Protein AF-C7C1I9-F1 (afdb_monomer)

Mean predicted aligned error: 12.92 Å

pLDDT: mean 74.06, std 19.44, range [33.47, 95.0]

Foldseek 3Di:
DEQDPFQVREPWQWTFFFPFPYTDTDHPFDVRSPGDDDQPDPDPAAEQDDAQVSDDVQWTWGDHPRHTDTDHNPVPPPPPPPVDDDDDDDDDPDDDDD

Solvent-accessible surface area (backbone atoms only — not comparable to full-atom values): 6235 Å² total; per-residue (Å²): 92,75,73,32,94,34,45,86,70,27,61,92,50,16,28,40,30,68,69,26,70,31,22,37,65,43,67,91,30,75,65,29,70,81,32,67,75,76,72,87,70,85,66,82,72,48,69,74,36,87,44,40,86,65,34,59,97,57,29,34,47,20,50,36,88,83,22,21,40,65,41,79,43,84,84,64,79,80,74,78,76,65,96,73,77,91,80,82,88,80,9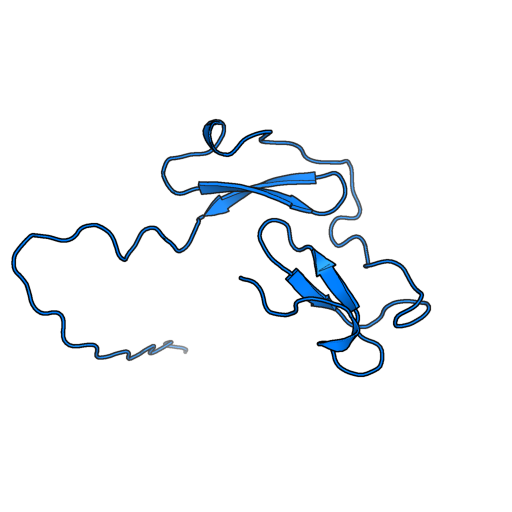0,78,90,81,83,90,80,136

Nearest PDB structures (foldseek):
  6atu-assembly19_Q  TM=6.005E-01  e=9.072E-01  Homo sapiens

Secondary structure (DSSP, 8-state):
-BS-SSGGGSPTT-EEEE-SSSEEEE---TTGGGSPPP-S--SSPPBS-SSGGGSPTTEEEEEETTEEEEEE-STTSS----SS--------------

Sequence (98 aa):
EELCDGDASCPQGHKCCSTGCGHACRGDIKGGRGGDCPNILVGPCIVSCWVDENCQAGEKCCKSGCSRFCVLSVLLTQLAPNPNGTVRSDSEFEIPVP

InterPro domains:
  IPR008197 WAP-type 'four-disulfide core' domain [PF00095] (2-26)
  IPR008197 WAP-type 'four-disulfide core' domain [PF00095] (35-71)
  IPR008197 WAP-type 'four-disulfide core' domain [PS51390] (30-74)
  IPR008197 WAP-type 'four-disulfide core' domain [SM00217] (33-74)
  IPR036645 Elafin-like superfamily [G3DSA:4.10.75.10] (1-29)
  IPR036645 Elafin-like superfamily [G3DSA:4.10.75.10] (32-75)
  IPR036645 Elafin-like superfamily [SSF57256] (3-26)
  IPR036645 Elafin-like superfamily [SSF57256] (33-71)
  IPR050514 WAP four-disulfide core domain [PTHR19441] (2-71)

Organism: Sus scrofa (NCBI:txid9823)

Radius of gyration: 18.03 Å; Cα contacts (8 Å, |Δi|>4): 143; chains: 1; bounding box: 36×43×45 Å

Structure (mmCIF, N/CA/C/O backbone):
data_AF-C7C1I9-F1
#
_entry.id   AF-C7C1I9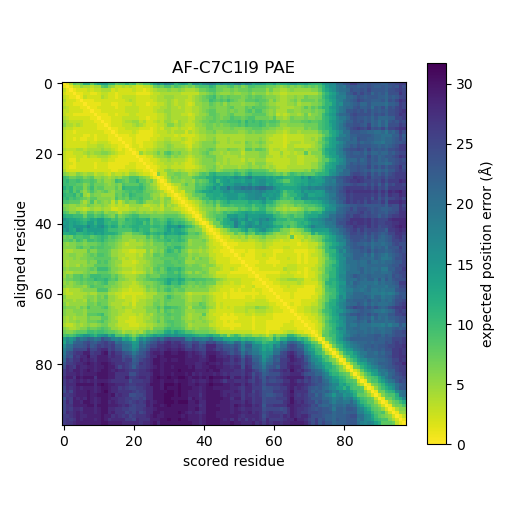-F1
#
loop_
_atom_site.group_PDB
_atom_site.id
_atom_site.type_symbol
_atom_site.label_atom_id
_atom_site.label_alt_id
_atom_site.label_comp_id
_atom_site.label_asym_id
_atom_site.label_entity_id
_atom_site.label_seq_id
_atom_site.pdbx_PDB_ins_code
_atom_site.Cartn_x
_atom_site.Cartn_y
_atom_site.Cartn_z
_atom_site.occupancy
_atom_site.B_iso_or_equiv
_atom_site.auth_seq_id
_atom_site.auth_comp_id
_atom_site.auth_asym_id
_atom_site.auth_atom_id
_atom_site.pdbx_PDB_model_num
ATOM 1 N N . GLU A 1 1 ? 1.462 2.861 10.555 1.00 68.31 1 GLU A N 1
ATOM 2 C CA . GLU A 1 1 ? 0.621 2.440 11.697 1.00 68.31 1 GLU A CA 1
ATOM 3 C C . GLU A 1 1 ? 0.086 1.053 11.397 1.00 68.31 1 GLU A C 1
ATOM 5 O O . GLU A 1 1 ? -0.312 0.815 10.263 1.00 68.31 1 GLU A O 1
ATOM 10 N N . GLU A 1 2 ? 0.134 0.146 12.366 1.00 85.62 2 GLU A N 1
ATOM 11 C CA . GLU A 1 2 ? -0.352 -1.229 12.224 1.00 85.62 2 GLU A CA 1
ATOM 12 C C . GLU A 1 2 ? -1.692 -1.341 12.950 1.00 85.62 2 GLU A C 1
ATOM 14 O O . GLU A 1 2 ? -1.738 -1.448 14.172 1.00 85.62 2 GLU A O 1
ATOM 19 N N . LEU A 1 3 ? -2.795 -1.215 12.208 1.00 89.12 3 LEU A N 1
ATOM 20 C CA . LEU A 1 3 ? -4.152 -1.230 12.771 1.00 89.12 3 LEU A CA 1
ATOM 21 C C . LEU A 1 3 ? -4.771 -2.632 12.772 1.00 89.12 3 LEU A C 1
ATOM 23 O O . LEU A 1 3 ? -5.834 -2.846 13.353 1.00 89.12 3 LEU A O 1
ATOM 27 N N . CYS A 1 4 ? -4.138 -3.580 12.088 1.00 91.88 4 CYS A N 1
ATOM 28 C CA . CYS A 1 4 ? -4.531 -4.976 12.049 1.00 91.88 4 CYS A CA 1
ATOM 29 C C . CYS A 1 4 ? -3.311 -5.841 11.716 1.00 91.88 4 CYS A C 1
ATOM 31 O O . CYS A 1 4 ? -2.464 -5.432 10.932 1.00 91.88 4 CYS A O 1
ATOM 33 N N . ASP A 1 5 ? -3.270 -7.056 12.260 1.00 90.06 5 ASP A N 1
ATOM 34 C CA . ASP A 1 5 ? -2.204 -8.031 11.969 1.00 90.06 5 ASP A CA 1
ATOM 35 C C . ASP A 1 5 ? -2.641 -9.087 10.938 1.00 90.06 5 ASP A C 1
ATOM 37 O O . ASP A 1 5 ? -1.861 -9.930 10.499 1.00 90.06 5 ASP A O 1
ATOM 41 N N . GLY A 1 6 ? -3.919 -9.074 10.553 1.00 88.56 6 GLY A N 1
ATOM 42 C CA . GLY A 1 6 ? -4.495 -9.998 9.586 1.00 88.56 6 GLY A CA 1
ATOM 43 C C . GLY A 1 6 ? -6.009 -9.849 9.475 1.00 88.56 6 GLY A C 1
ATOM 44 O O . GLY A 1 6 ? -6.648 -9.135 10.247 1.00 88.56 6 GLY A O 1
ATOM 45 N N . ASP A 1 7 ? -6.610 -10.544 8.509 1.00 89.12 7 ASP A N 1
ATOM 46 C CA . ASP A 1 7 ? -8.049 -10.438 8.219 1.00 89.12 7 ASP A CA 1
ATOM 47 C C . ASP A 1 7 ? -8.940 -10.789 9.417 1.00 89.12 7 ASP A C 1
ATOM 49 O O . ASP A 1 7 ? -10.047 -10.264 9.548 1.00 89.12 7 ASP A O 1
ATOM 53 N N . ALA A 1 8 ? -8.462 -11.675 10.298 1.00 89.75 8 ALA A N 1
ATOM 54 C CA . ALA A 1 8 ? -9.162 -12.068 11.516 1.00 89.75 8 ALA A CA 1
ATOM 55 C C . ALA A 1 8 ? -9.289 -10.918 12.527 1.00 89.75 8 ALA A C 1
ATOM 57 O O . ALA A 1 8 ? -10.282 -10.878 13.251 1.00 89.75 8 ALA A O 1
ATOM 58 N N . SER A 1 9 ? -8.336 -9.978 12.530 1.00 93.44 9 SER A N 1
ATOM 59 C CA . SER A 1 9 ? -8.350 -8.779 13.376 1.00 93.44 9 SER A CA 1
ATOM 60 C C . SER A 1 9 ? -9.363 -7.738 12.895 1.00 93.44 9 SER A C 1
ATOM 62 O O . SER A 1 9 ? -9.694 -6.812 13.629 1.00 93.44 9 SER A O 1
ATOM 64 N N . CYS A 1 10 ? -9.871 -7.883 11.667 1.00 90.00 10 CYS A N 1
ATOM 65 C CA . CYS A 1 10 ? -10.837 -6.968 11.081 1.00 90.00 10 CYS A CA 1
ATOM 66 C C . CYS A 1 10 ? -12.286 -7.455 11.258 1.00 90.00 10 CYS A C 1
ATOM 68 O O . CYS A 1 10 ? -12.532 -8.666 11.302 1.00 90.00 10 CYS A O 1
ATOM 70 N N . PRO A 1 11 ? -13.272 -6.537 11.290 1.00 88.88 11 PRO A N 1
ATOM 71 C CA . PRO A 1 11 ? -14.693 -6.881 11.329 1.00 88.88 11 PRO A CA 1
ATOM 72 C C . PRO A 1 11 ? -15.128 -7.814 10.190 1.00 88.88 11 PRO A C 1
ATOM 74 O O . PRO A 1 11 ? -14.448 -7.961 9.170 1.00 88.88 11 PRO A O 1
ATOM 77 N N . GLN A 1 12 ? -16.307 -8.426 10.330 1.00 84.06 12 GLN A N 1
ATOM 78 C CA . GLN A 1 12 ? -16.877 -9.267 9.276 1.00 84.06 12 GLN A CA 1
ATOM 79 C C . GLN A 1 12 ? -16.933 -8.494 7.944 1.00 84.06 12 GLN A C 1
ATOM 81 O O . GLN A 1 12 ? -17.319 -7.325 7.896 1.00 84.06 12 GLN A O 1
ATOM 86 N N . GLY A 1 13 ? -16.508 -9.141 6.857 1.00 80.56 13 GLY A N 1
ATOM 87 C CA . GLY A 1 13 ? -16.478 -8.533 5.520 1.00 80.56 13 GLY A CA 1
ATOM 88 C C . GLY A 1 13 ? -15.310 -7.577 5.254 1.00 80.56 13 GLY A C 1
ATOM 89 O O . GLY A 1 13 ? -15.220 -7.057 4.146 1.00 80.56 13 GLY A O 1
ATOM 90 N N . HIS A 1 14 ? -14.409 -7.377 6.219 1.00 87.19 14 HIS A N 1
ATOM 91 C CA . HIS A 1 14 ? -13.204 -6.567 6.051 1.00 87.19 14 HIS A CA 1
ATOM 92 C C . HIS A 1 14 ? -11.956 -7.444 5.949 1.00 87.19 14 HIS A C 1
ATOM 94 O O . HIS A 1 14 ? -11.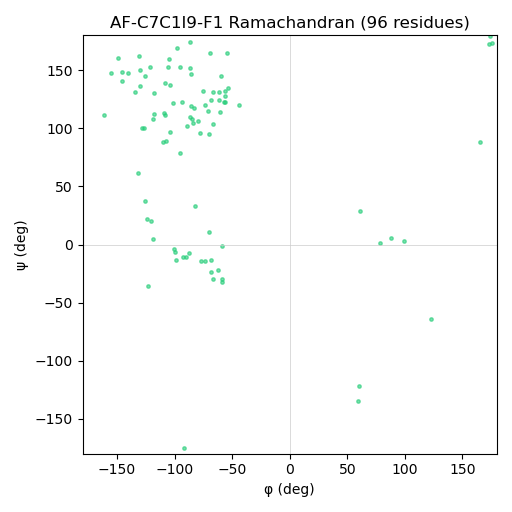907 -8.548 6.502 1.00 87.19 14 HIS A O 1
ATOM 100 N N . LYS A 1 15 ? -10.936 -6.921 5.267 1.00 89.50 15 LYS A N 1
ATOM 101 C CA . LYS A 1 15 ? -9.594 -7.511 5.207 1.00 89.50 15 LYS A CA 1
ATOM 102 C C . LYS A 1 15 ? -8.551 -6.549 5.726 1.00 89.50 15 LYS A C 1
ATOM 104 O O . LYS A 1 15 ? -8.718 -5.337 5.617 1.00 89.50 15 LYS A O 1
ATOM 109 N N . CYS A 1 16 ? -7.470 -7.104 6.243 1.00 90.31 16 CYS A N 1
ATOM 110 C CA . CYS A 1 16 ? -6.311 -6.342 6.647 1.00 90.31 16 CYS A CA 1
ATOM 111 C C . CYS A 1 16 ? -5.425 -6.101 5.425 1.00 90.31 16 CYS A C 1
ATOM 113 O O . CYS A 1 16 ? -4.779 -7.012 4.911 1.00 90.31 16 CYS A O 1
ATOM 115 N N . CYS A 1 17 ? -5.453 -4.875 4.915 1.00 88.81 17 CYS A N 1
ATOM 116 C CA . CYS A 1 17 ? -4.804 -4.512 3.665 1.00 88.81 17 CYS A CA 1
ATOM 117 C C . CYS A 1 17 ? -3.579 -3.645 3.922 1.00 88.81 17 CYS A C 1
ATOM 119 O O . CYS A 1 17 ? -3.623 -2.728 4.742 1.00 88.81 17 CYS A O 1
ATOM 121 N N . SER A 1 18 ? -2.502 -3.906 3.179 1.00 86.75 18 SER A N 1
ATOM 122 C CA . SER A 1 18 ? -1.301 -3.076 3.238 1.00 86.75 18 SER A CA 1
ATOM 123 C C . SER A 1 18 ? -1.587 -1.680 2.689 1.00 86.75 18 SER A C 1
ATOM 125 O O . SER A 1 18 ? -2.140 -1.524 1.598 1.00 86.75 18 SER A O 1
ATOM 127 N N . THR A 1 19 ? -1.188 -0.663 3.444 1.00 84.25 19 THR A N 1
ATOM 128 C CA . THR A 1 19 ? -1.283 0.748 3.056 1.00 84.25 19 THR A CA 1
ATOM 129 C C . THR A 1 19 ? 0.052 1.305 2.565 1.00 84.25 19 THR A C 1
ATOM 131 O O . THR A 1 19 ? 0.108 2.446 2.114 1.00 84.25 19 THR A O 1
ATOM 134 N N . GLY A 1 20 ? 1.129 0.515 2.619 1.00 85.50 20 GLY A N 1
ATOM 135 C CA . GLY A 1 20 ? 2.485 0.967 2.315 1.00 85.50 20 GLY A CA 1
ATOM 136 C C . GLY A 1 20 ? 3.462 0.748 3.461 1.00 85.50 20 GLY A C 1
ATOM 137 O O . GLY A 1 20 ? 4.423 -0.002 3.316 1.00 85.50 20 GLY A O 1
ATOM 138 N N . CYS A 1 21 ? 3.214 1.434 4.575 1.00 87.88 21 CYS A N 1
ATOM 139 C CA . CYS A 1 21 ? 4.011 1.395 5.810 1.00 87.88 21 CYS A CA 1
ATOM 140 C C . CYS A 1 21 ? 3.134 1.050 7.020 1.00 87.88 21 CYS A C 1
ATOM 142 O O . CYS A 1 21 ? 3.242 1.629 8.107 1.00 87.88 21 CYS A O 1
ATOM 144 N N . GLY A 1 22 ? 2.179 0.163 6.776 1.00 88.12 22 GLY A N 1
ATOM 145 C CA . GLY A 1 22 ? 1.155 -0.206 7.725 1.00 88.12 22 GLY A CA 1
ATOM 146 C C . GLY A 1 22 ? 0.147 -1.163 7.119 1.00 88.12 22 GLY A C 1
ATOM 147 O O . GLY A 1 22 ? 0.122 -1.375 5.897 1.00 88.12 22 GLY A O 1
ATOM 148 N N . HIS A 1 23 ? -0.739 -1.650 7.973 1.00 89.62 23 HIS A N 1
ATOM 149 C CA . HIS A 1 23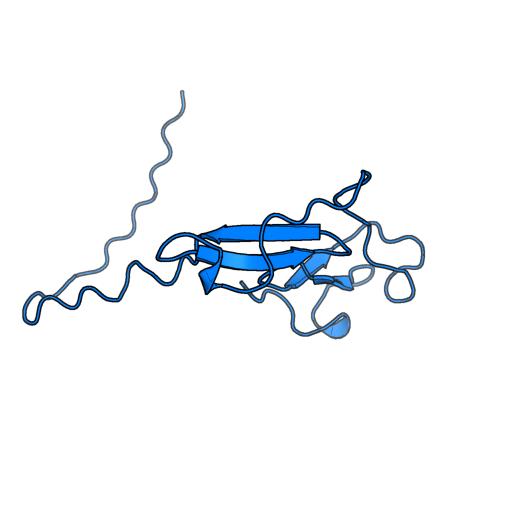 ? -1.948 -2.338 7.565 1.00 89.62 23 HIS A CA 1
ATOM 150 C C . HIS A 1 23 ? -3.177 -1.689 8.190 1.00 89.62 23 HIS A C 1
ATOM 152 O O . HIS A 1 23 ? -3.150 -1.195 9.319 1.00 89.62 23 HIS A O 1
ATOM 158 N N . ALA A 1 24 ? -4.270 -1.684 7.433 1.00 89.94 24 ALA A N 1
ATOM 159 C CA . ALA A 1 24 ? -5.553 -1.174 7.882 1.00 89.94 24 ALA A CA 1
ATOM 160 C C . ALA A 1 24 ? -6.697 -2.054 7.379 1.00 89.94 24 ALA A C 1
ATOM 162 O O . ALA A 1 24 ? -6.641 -2.614 6.280 1.00 89.94 24 ALA A O 1
ATOM 163 N N . CYS A 1 25 ? -7.761 -2.148 8.174 1.00 90.50 25 CYS A N 1
ATOM 164 C CA . CYS A 1 25 ? -8.962 -2.866 7.773 1.00 90.50 25 CYS A CA 1
ATOM 165 C C . CYS A 1 25 ? -9.679 -2.125 6.639 1.00 90.50 25 CYS A C 1
ATOM 167 O O . CYS A 1 25 ? -10.045 -0.958 6.781 1.00 90.50 25 CYS A O 1
ATOM 169 N N . ARG A 1 26 ? -9.924 -2.810 5.520 1.00 87.06 26 ARG A N 1
ATOM 170 C CA . ARG A 1 26 ? -10.657 -2.275 4.369 1.00 87.06 26 ARG A CA 1
ATOM 171 C C . ARG A 1 26 ? -11.929 -3.078 4.109 1.00 87.06 26 ARG A C 1
ATOM 173 O O . ARG A 1 26 ? -11.884 -4.306 4.067 1.00 87.06 26 ARG A O 1
ATOM 180 N N . GLY A 1 27 ? -13.047 -2.363 3.968 1.00 79.12 27 GLY A N 1
ATOM 181 C CA . GLY A 1 27 ? -14.362 -2.900 3.599 1.00 79.12 27 GLY A CA 1
ATOM 182 C C . GLY A 1 27 ? -14.616 -2.877 2.086 1.00 79.12 27 GLY A C 1
ATOM 183 O O . GLY A 1 27 ? -13.726 -2.531 1.309 1.00 79.12 27 GLY A O 1
ATOM 184 N N . ASP A 1 28 ? -15.834 -3.254 1.681 1.00 71.56 28 ASP A N 1
ATOM 185 C CA . ASP A 1 28 ? -16.325 -3.265 0.286 1.00 71.56 28 ASP A CA 1
ATOM 186 C C . ASP A 1 28 ? -15.556 -4.177 -0.682 1.00 71.56 28 ASP A C 1
ATOM 188 O O . ASP A 1 28 ? -15.485 -3.954 -1.894 1.00 71.56 28 ASP A O 1
ATOM 192 N N . ILE A 1 29 ? -14.986 -5.254 -0.147 1.00 72.50 29 ILE A N 1
ATOM 193 C CA . ILE A 1 29 ? -14.212 -6.215 -0.925 1.00 72.50 29 ILE A CA 1
ATOM 194 C C . ILE A 1 29 ? -15.160 -7.211 -1.590 1.00 72.50 29 ILE A C 1
ATOM 196 O O . ILE A 1 29 ? -15.854 -7.980 -0.918 1.00 72.50 29 ILE A O 1
ATOM 200 N N . LYS A 1 30 ? -15.177 -7.235 -2.929 1.00 67.31 30 LYS A N 1
ATOM 201 C CA . LYS A 1 30 ? -15.882 -8.277 -3.690 1.00 67.31 30 LYS A CA 1
ATOM 202 C C . LYS A 1 30 ? -15.278 -9.641 -3.330 1.00 67.31 30 LYS A C 1
ATOM 204 O O . LYS A 1 30 ? -14.117 -9.891 -3.624 1.00 67.31 30 LYS A O 1
ATOM 209 N N . GLY A 1 31 ? -16.062 -10.504 -2.678 1.00 70.50 31 GLY A N 1
ATOM 210 C CA . GLY A 1 31 ? -15.594 -11.792 -2.136 1.00 70.50 31 GLY A CA 1
ATOM 211 C C . GLY A 1 31 ? -15.281 -11.790 -0.631 1.00 70.50 31 GLY A C 1
ATOM 212 O O . GLY A 1 31 ? -14.868 -12.816 -0.090 1.00 70.50 31 GLY A O 1
ATOM 213 N N . GLY A 1 32 ? -15.500 -10.672 0.073 1.00 74.56 32 GLY A N 1
ATOM 214 C CA . GLY A 1 32 ? -15.293 -10.561 1.519 1.00 74.56 32 GLY A CA 1
ATOM 215 C C . GLY A 1 32 ? -13.848 -10.861 1.917 1.00 74.56 32 GLY A C 1
ATOM 216 O O . GLY A 1 32 ? -12.915 -10.419 1.252 1.00 74.56 32 GLY A O 1
ATOM 217 N N . ARG A 1 33 ? -13.648 -11.664 2.972 1.00 73.50 33 ARG A N 1
ATOM 218 C CA . ARG A 1 33 ? -12.304 -12.100 3.404 1.00 73.50 33 ARG A CA 1
ATOM 219 C C . ARG A 1 33 ? -11.560 -12.938 2.354 1.00 73.50 33 ARG A C 1
ATOM 221 O O . ARG A 1 33 ? -10.337 -12.986 2.388 1.00 73.50 33 ARG A O 1
ATOM 228 N N . GLY A 1 34 ? -12.272 -13.564 1.416 1.00 70.69 34 GLY A N 1
ATOM 229 C CA . GLY A 1 34 ? -11.675 -14.341 0.326 1.00 70.69 34 GLY A CA 1
ATOM 230 C C . GLY A 1 34 ? -11.315 -13.526 -0.920 1.00 70.69 34 GLY A C 1
ATOM 231 O O . GLY A 1 34 ? -10.723 -14.086 -1.834 1.00 70.69 34 GLY A O 1
ATOM 232 N N . GLY A 1 35 ? -11.688 -12.243 -0.985 1.00 76.56 35 GLY A N 1
ATOM 233 C CA . GLY A 1 35 ? -11.363 -11.367 -2.114 1.00 76.56 35 GLY A CA 1
ATOM 234 C C . GLY A 1 35 ? -10.000 -10.686 -1.980 1.00 76.56 35 GLY A C 1
ATOM 235 O O . GLY A 1 35 ? -9.354 -10.766 -0.936 1.00 76.56 35 GLY A O 1
ATOM 236 N N . ASP A 1 36 ? -9.586 -9.972 -3.025 1.00 80.38 36 ASP A N 1
ATOM 237 C CA . ASP A 1 36 ? -8.353 -9.179 -3.028 1.00 80.38 36 ASP A CA 1
ATOM 238 C C . ASP A 1 36 ? -8.576 -7.778 -2.453 1.00 80.38 36 ASP A C 1
ATOM 240 O O . ASP A 1 36 ? -9.629 -7.165 -2.647 1.00 80.38 36 ASP A O 1
ATOM 244 N N . CYS A 1 37 ? -7.561 -7.235 -1.777 1.00 80.94 37 CYS A N 1
ATOM 245 C CA . CYS A 1 37 ? -7.588 -5.842 -1.340 1.00 80.94 37 CYS A CA 1
ATOM 246 C C . CYS A 1 37 ? -7.804 -4.916 -2.547 1.00 80.94 37 CYS A C 1
ATOM 248 O O . CYS A 1 37 ? -7.114 -5.064 -3.562 1.00 80.94 37 CYS A O 1
ATOM 250 N N . PRO A 1 38 ? -8.739 -3.952 -2.464 1.00 72.88 38 PRO A N 1
ATOM 251 C CA . PRO A 1 38 ? -9.006 -3.059 -3.576 1.00 72.88 38 PRO A CA 1
ATOM 252 C C . PRO A 1 38 ? -7.740 -2.262 -3.883 1.00 72.88 38 PRO A C 1
ATOM 254 O O . PRO A 1 38 ? -7.122 -1.691 -2.983 1.00 72.88 38 PRO A O 1
ATOM 257 N N . ASN A 1 39 ? -7.353 -2.214 -5.158 1.00 67.75 39 ASN A N 1
ATOM 258 C CA . ASN A 1 39 ? -6.266 -1.345 -5.589 1.00 67.75 39 ASN A CA 1
ATOM 259 C C . ASN A 1 39 ? -6.724 0.106 -5.425 1.00 67.75 39 ASN A C 1
ATOM 261 O O . ASN A 1 39 ? -7.535 0.604 -6.201 1.00 67.75 39 ASN A O 1
ATOM 265 N N . ILE A 1 40 ? -6.221 0.765 -4.380 1.00 62.19 40 ILE A N 1
ATOM 266 C CA . ILE A 1 40 ? -6.571 2.152 -4.037 1.00 62.19 40 ILE A CA 1
ATOM 267 C C . ILE A 1 40 ? -6.023 3.120 -5.104 1.00 62.19 40 ILE A C 1
ATOM 269 O O . ILE A 1 40 ? -6.576 4.194 -5.318 1.00 62.19 40 ILE A O 1
ATOM 273 N N . LEU A 1 41 ? -4.977 2.710 -5.828 1.00 60.97 41 LEU A N 1
ATOM 274 C CA . LEU A 1 41 ? -4.406 3.436 -6.957 1.00 60.97 41 LEU A CA 1
ATOM 275 C C . LEU A 1 41 ? -4.759 2.714 -8.262 1.00 60.97 41 LEU A C 1
ATOM 277 O O . LEU A 1 41 ? -4.022 1.850 -8.733 1.00 60.97 41 LEU A O 1
ATOM 281 N N . VAL A 1 42 ? -5.906 3.061 -8.846 1.00 63.72 42 VAL A N 1
ATOM 282 C CA . VAL A 1 42 ? -6.247 2.667 -10.219 1.00 63.72 42 VAL A CA 1
ATOM 283 C C . VAL A 1 42 ? -5.476 3.592 -11.164 1.00 63.72 42 VAL A C 1
ATOM 285 O O . VAL A 1 42 ? -5.889 4.721 -11.412 1.00 63.72 42 VAL A O 1
ATOM 288 N N . GLY A 1 43 ? -4.313 3.146 -11.640 1.00 71.88 43 GLY A N 1
ATOM 289 C CA . GLY A 1 43 ? -3.424 3.943 -12.488 1.00 71.88 43 GLY A CA 1
ATOM 290 C C . GLY A 1 43 ? -2.091 3.243 -12.772 1.00 71.88 43 GLY A C 1
ATOM 291 O O . GLY A 1 43 ? -1.878 2.123 -12.304 1.00 71.88 43 GLY A O 1
ATOM 292 N N . PRO A 1 44 ? -1.187 3.867 -13.552 1.00 79.62 44 PRO A N 1
ATOM 293 C CA . PRO A 1 44 ? 0.161 3.342 -13.736 1.00 79.62 44 PRO A CA 1
ATOM 294 C C . PRO A 1 44 ? 0.883 3.254 -12.387 1.00 79.62 44 PRO A C 1
ATOM 296 O O . PRO A 1 44 ? 0.701 4.107 -11.518 1.00 79.62 44 PRO A O 1
ATOM 299 N N . CYS A 1 45 ? 1.717 2.230 -12.216 1.00 85.44 45 CYS A N 1
ATOM 3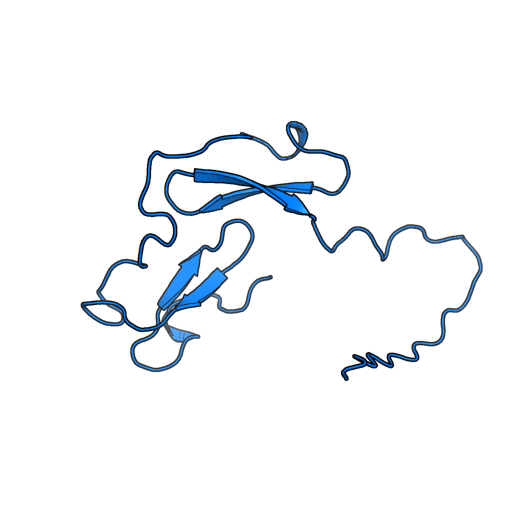00 C CA . CYS A 1 45 ? 2.523 2.077 -11.010 1.00 85.44 45 CYS A CA 1
ATOM 301 C C . CYS A 1 45 ? 3.466 3.277 -10.859 1.00 85.44 45 CYS A C 1
ATOM 303 O O . CYS A 1 45 ? 4.259 3.559 -11.757 1.00 85.44 45 CYS A O 1
ATOM 305 N N . ILE A 1 46 ? 3.395 3.962 -9.717 1.00 8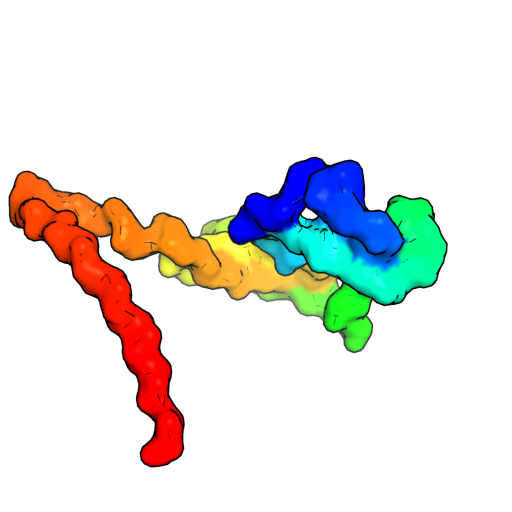5.56 46 ILE A N 1
ATOM 306 C CA . ILE A 1 46 ? 4.285 5.082 -9.396 1.00 85.56 46 ILE A CA 1
ATOM 307 C C . ILE A 1 46 ? 5.350 4.562 -8.442 1.00 85.56 46 ILE A C 1
ATOM 309 O O . ILE A 1 46 ? 5.022 4.050 -7.376 1.00 85.56 46 ILE A O 1
ATOM 313 N N . VAL A 1 47 ? 6.619 4.681 -8.822 1.00 92.62 47 VAL A N 1
ATOM 314 C CA . VAL A 1 47 ? 7.758 4.233 -8.012 1.00 92.62 47 VAL A CA 1
ATOM 315 C C . VAL A 1 47 ? 8.722 5.401 -7.855 1.00 92.62 47 VAL A C 1
ATOM 317 O O . VAL A 1 47 ? 9.478 5.702 -8.774 1.00 92.62 47 VAL A O 1
ATOM 320 N N . SER A 1 48 ? 8.679 6.072 -6.703 1.00 91.12 48 SER A N 1
ATOM 321 C CA . SER A 1 48 ? 9.574 7.197 -6.392 1.00 91.12 48 SER A CA 1
ATOM 322 C C . SER A 1 48 ? 10.773 6.800 -5.527 1.00 91.12 48 SER A C 1
ATOM 324 O O . SER A 1 48 ? 11.710 7.578 -5.389 1.00 91.12 48 SER A O 1
ATOM 326 N N . CYS A 1 49 ? 10.749 5.607 -4.933 1.00 95.00 49 CYS A N 1
ATOM 327 C CA . CYS A 1 49 ? 11.787 5.093 -4.047 1.00 95.00 49 CYS A CA 1
ATOM 328 C C . CYS A 1 49 ? 11.870 3.565 -4.146 1.00 95.00 49 CYS A C 1
ATOM 330 O O . CYS A 1 49 ? 10.918 2.903 -4.577 1.00 95.00 49 CYS A O 1
ATOM 332 N N . TRP A 1 50 ? 13.000 3.003 -3.718 1.00 93.56 50 TRP A N 1
ATOM 333 C CA . TRP A 1 50 ? 13.190 1.554 -3.588 1.00 93.56 50 TRP A CA 1
ATOM 334 C C . TRP A 1 50 ? 13.577 1.145 -2.174 1.00 93.56 50 TRP A C 1
ATOM 336 O O . TRP A 1 50 ? 13.136 0.093 -1.712 1.00 93.56 50 TRP A O 1
ATOM 346 N N . VAL A 1 51 ? 14.365 1.986 -1.510 1.00 92.12 51 VAL A N 1
ATOM 347 C CA . VAL A 1 51 ? 14.800 1.845 -0.121 1.00 92.12 51 VAL A CA 1
ATOM 348 C C . VAL A 1 51 ? 14.573 3.161 0.629 1.00 92.12 51 VAL A C 1
ATOM 350 O O . VAL A 1 51 ? 14.374 4.203 -0.004 1.00 92.12 51 VAL A O 1
ATOM 353 N N . ASP A 1 52 ? 14.567 3.118 1.963 1.00 90.56 52 ASP A N 1
ATOM 354 C CA . ASP A 1 52 ? 14.307 4.287 2.821 1.00 90.56 52 ASP A CA 1
ATOM 355 C C . ASP A 1 52 ? 15.317 5.419 2.555 1.00 90.56 52 ASP A C 1
ATOM 357 O O . ASP A 1 52 ? 14.956 6.591 2.563 1.00 90.56 52 ASP A O 1
ATOM 361 N N . GLU A 1 53 ? 16.556 5.078 2.198 1.00 93.62 53 GLU A N 1
ATOM 362 C CA . GLU A 1 53 ? 17.636 6.019 1.882 1.00 93.62 53 GLU A CA 1
ATOM 363 C C . GLU A 1 53 ? 17.407 6.809 0.584 1.00 93.62 53 GLU A C 1
ATOM 365 O O . GLU A 1 53 ? 18.104 7.790 0.327 1.00 93.62 53 GLU A O 1
ATOM 370 N N . ASN A 1 54 ? 16.447 6.403 -0.256 1.00 94.50 54 ASN A N 1
ATOM 371 C CA . ASN A 1 54 ? 16.019 7.218 -1.395 1.00 94.50 54 ASN A CA 1
ATOM 372 C C . ASN A 1 54 ? 15.106 8.381 -0.978 1.00 94.50 54 ASN A C 1
ATOM 374 O O . ASN A 1 54 ? 14.858 9.264 -1.800 1.00 94.50 54 ASN A O 1
ATOM 378 N N . CYS A 1 55 ? 14.578 8.358 0.245 1.00 93.81 55 CYS A N 1
ATOM 379 C CA . CYS A 1 55 ? 13.667 9.362 0.775 1.00 93.81 55 CYS A CA 1
ATOM 380 C C . CYS A 1 55 ? 14.405 10.396 1.637 1.00 93.81 55 CYS A C 1
ATOM 382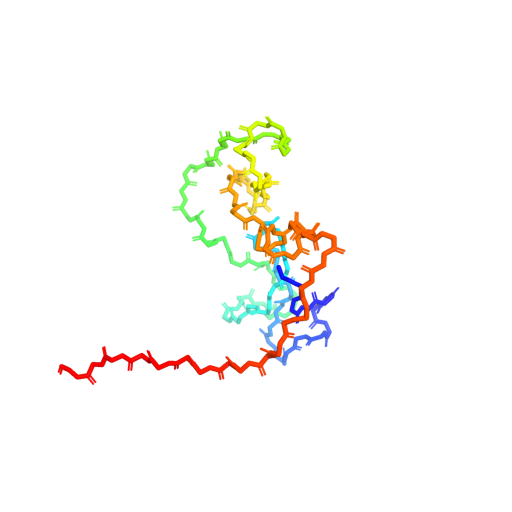 O O . CYS A 1 55 ? 15.588 10.246 1.954 1.00 93.81 55 CYS A O 1
ATOM 384 N N . GLN A 1 56 ? 13.723 11.485 1.995 1.00 92.50 56 GLN A N 1
ATOM 385 C CA . GLN A 1 56 ? 14.314 12.512 2.849 1.00 92.50 56 GLN A CA 1
ATOM 386 C C . GLN A 1 56 ? 14.520 11.996 4.280 1.00 92.50 56 GLN A C 1
ATOM 388 O O . GLN A 1 56 ? 13.965 10.977 4.695 1.00 92.50 56 GLN A O 1
ATOM 393 N N . ALA A 1 57 ? 15.325 12.716 5.065 1.00 86.31 57 ALA A N 1
ATOM 394 C CA . ALA A 1 57 ? 15.527 12.382 6.469 1.00 86.31 57 ALA A CA 1
ATOM 395 C C . ALA A 1 57 ? 14.179 12.355 7.215 1.00 86.31 57 ALA A C 1
ATOM 397 O O . ALA A 1 57 ? 13.452 13.344 7.236 1.00 86.31 57 ALA A O 1
ATOM 398 N N . GLY A 1 58 ? 13.863 11.215 7.830 1.00 83.88 58 GLY A N 1
ATOM 399 C CA . GLY A 1 58 ? 12.588 10.993 8.517 1.00 83.88 58 GLY A CA 1
ATOM 400 C C . GLY A 1 58 ? 11.457 10.455 7.657 1.00 83.88 58 GLY A C 1
ATOM 401 O O . GLY A 1 58 ? 10.344 10.287 8.152 1.00 83.88 58 GLY A O 1
ATOM 402 N N . GLU A 1 59 ? 11.730 10.121 6.404 1.00 90.31 59 GLU A N 1
ATOM 403 C CA . GLU A 1 59 ? 10.801 9.416 5.534 1.00 90.31 59 GLU A CA 1
ATOM 404 C C . GLU A 1 59 ? 11.202 7.951 5.358 1.00 90.31 59 GLU A C 1
ATOM 406 O O . GLU A 1 59 ? 12.346 7.558 5.585 1.00 90.31 59 GLU A O 1
ATOM 411 N N . LYS A 1 60 ? 10.230 7.136 4.947 1.00 91.19 60 LYS A N 1
ATOM 412 C CA . LYS A 1 60 ? 10.426 5.729 4.598 1.00 91.19 60 LYS A CA 1
ATOM 413 C C . LYS A 1 60 ? 9.805 5.418 3.254 1.00 91.19 60 LYS A C 1
ATOM 415 O O . LYS A 1 60 ? 8.804 6.024 2.870 1.00 91.19 60 LYS A O 1
ATOM 420 N N . CYS A 1 61 ? 10.383 4.450 2.561 1.00 93.06 61 CYS A N 1
ATOM 421 C CA . CYS A 1 61 ? 9.877 3.970 1.296 1.00 93.06 61 CYS A CA 1
ATOM 422 C C . CYS A 1 61 ? 8.804 2.902 1.520 1.00 93.06 61 CYS A C 1
ATOM 424 O O . CYS A 1 61 ? 9.078 1.762 1.894 1.00 93.06 61 CYS A O 1
ATOM 426 N N . CYS A 1 62 ? 7.559 3.272 1.251 1.00 91.44 62 CYS A N 1
ATOM 427 C CA . CYS A 1 62 ? 6.388 2.456 1.531 1.00 91.44 62 CYS A CA 1
ATOM 428 C C . CYS A 1 62 ? 5.848 1.827 0.245 1.00 91.44 62 CYS A C 1
ATOM 430 O O . CYS A 1 62 ? 5.738 2.506 -0.776 1.00 91.44 62 CYS A O 1
ATOM 432 N N . LYS A 1 63 ? 5.470 0.541 0.280 1.00 88.19 63 LYS A N 1
ATOM 433 C CA . LYS A 1 63 ? 4.961 -0.189 -0.897 1.00 88.19 63 LYS A CA 1
ATOM 434 C C . LYS A 1 63 ? 3.466 -0.474 -0.781 1.00 88.19 63 LYS A C 1
ATOM 436 O O . LYS A 1 63 ? 3.070 -1.315 0.018 1.00 88.19 63 LYS A O 1
ATOM 441 N N . SER A 1 64 ? 2.651 0.136 -1.636 1.00 84.44 64 SER A N 1
ATOM 442 C CA . SER A 1 64 ? 1.216 -0.165 -1.736 1.00 84.44 64 SER A CA 1
ATOM 443 C C . SER A 1 64 ? 0.891 -0.710 -3.124 1.00 84.44 64 SER A C 1
ATOM 445 O O . SER A 1 64 ? 1.031 -0.013 -4.132 1.00 84.44 64 SER A O 1
ATOM 447 N N . GLY A 1 65 ? 0.521 -1.991 -3.194 1.00 82.50 65 GLY A N 1
ATOM 448 C CA . GLY A 1 65 ? 0.361 -2.699 -4.466 1.00 82.50 65 GLY A CA 1
ATOM 449 C C . GLY A 1 65 ? 1.672 -2.736 -5.264 1.00 82.50 65 GLY A C 1
ATOM 450 O O . GLY A 1 65 ? 2.688 -3.244 -4.781 1.00 82.50 65 GLY A O 1
ATOM 451 N N . CYS A 1 66 ? 1.657 -2.208 -6.491 1.00 85.69 66 CYS A N 1
ATOM 452 C CA . CYS A 1 66 ? 2.859 -2.059 -7.321 1.00 85.69 66 CYS A CA 1
ATOM 453 C C . CYS A 1 66 ? 3.586 -0.717 -7.136 1.00 85.69 66 CYS A C 1
ATOM 455 O O . CYS A 1 66 ? 4.705 -0.561 -7.630 1.00 85.69 66 CYS A O 1
ATOM 457 N N . SER A 1 67 ? 2.970 0.235 -6.437 1.00 87.00 67 SER A N 1
ATOM 458 C CA . SER A 1 67 ? 3.519 1.573 -6.239 1.00 87.00 67 SER A CA 1
ATOM 459 C C . SER A 1 67 ? 4.445 1.628 -5.024 1.00 87.00 67 SER A C 1
ATOM 461 O O . SER A 1 67 ? 4.278 0.877 -4.058 1.00 87.00 67 SER A O 1
ATOM 463 N N . ARG A 1 68 ? 5.416 2.544 -5.068 1.00 91.19 68 ARG A N 1
ATOM 464 C CA . ARG A 1 68 ? 6.309 2.892 -3.960 1.00 91.19 68 ARG A CA 1
ATOM 465 C C . ARG A 1 68 ? 6.435 4.398 -3.829 1.00 91.19 68 ARG A C 1
ATOM 467 O O . ARG A 1 68 ? 6.691 5.074 -4.825 1.00 91.19 68 ARG A O 1
ATOM 474 N N . PHE A 1 69 ? 6.276 4.897 -2.614 1.00 89.94 69 PHE A N 1
ATOM 475 C CA . PHE A 1 69 ? 6.316 6.325 -2.330 1.00 89.94 69 PHE A CA 1
ATOM 476 C C . PHE A 1 69 ? 6.929 6.596 -0.957 1.00 89.94 69 PHE A C 1
ATOM 478 O O . PHE A 1 69 ? 6.821 5.773 -0.047 1.00 89.94 69 PHE A O 1
ATOM 485 N N . CYS A 1 70 ? 7.599 7.741 -0.837 1.00 92.25 70 CYS A N 1
ATOM 486 C CA . CYS A 1 70 ? 8.158 8.208 0.425 1.00 92.25 70 CYS A CA 1
ATOM 487 C C . CYS A 1 70 ? 7.033 8.732 1.314 1.00 92.25 70 CYS A C 1
ATOM 489 O O . CYS A 1 70 ? 6.176 9.490 0.857 1.00 92.25 70 CYS A O 1
ATOM 491 N N . VAL A 1 71 ? 7.017 8.301 2.570 1.00 88.25 71 VAL A N 1
ATOM 492 C CA . VAL A 1 71 ? 6.024 8.726 3.558 1.00 88.25 71 VAL A CA 1
ATOM 493 C C . VAL A 1 71 ? 6.755 9.157 4.813 1.00 88.25 71 VAL A C 1
ATOM 495 O O . VAL A 1 71 ? 7.678 8.470 5.259 1.00 88.25 71 VAL A O 1
ATOM 498 N N . LEU A 1 72 ? 6.327 10.275 5.397 1.00 85.75 72 LEU A N 1
ATOM 499 C CA . LEU A 1 72 ? 6.832 10.725 6.686 1.00 85.75 72 LEU A CA 1
ATOM 500 C C . LEU A 1 72 ? 6.627 9.633 7.732 1.00 85.75 72 LEU A C 1
ATOM 502 O O . LEU A 1 72 ? 5.510 9.185 8.002 1.00 85.75 72 LEU A O 1
ATOM 506 N N . SER A 1 73 ? 7.725 9.231 8.352 1.00 77.44 73 SER A N 1
ATOM 507 C CA . SER A 1 73 ? 7.673 8.430 9.556 1.00 77.44 73 SER A CA 1
ATOM 508 C C . SER A 1 73 ? 7.388 9.370 10.705 1.00 77.44 73 SER A C 1
ATOM 510 O O . SER A 1 73 ? 8.272 10.079 11.174 1.00 77.44 73 SER A O 1
ATOM 512 N N . VAL A 1 74 ? 6.158 9.331 11.213 1.00 65.06 74 VAL A N 1
ATOM 513 C CA . VAL A 1 74 ? 5.752 10.059 12.431 1.00 65.06 74 VAL A CA 1
ATOM 514 C C . VAL A 1 74 ? 6.598 9.646 13.663 1.00 65.06 74 VAL A C 1
ATOM 516 O O . VAL A 1 74 ? 6.500 10.233 14.733 1.00 65.06 74 VAL A O 1
ATOM 519 N N . LEU A 1 75 ? 7.530 8.699 13.505 1.00 55.84 75 LEU A N 1
ATOM 520 C CA . LEU A 1 75 ? 8.570 8.341 14.466 1.00 55.84 75 LEU A CA 1
ATOM 521 C C . LEU A 1 75 ? 9.819 9.254 14.422 1.00 55.84 75 LEU A C 1
ATOM 523 O O . LEU A 1 75 ? 10.924 8.779 14.669 1.00 55.84 75 LEU A O 1
ATOM 527 N N . LEU A 1 76 ? 9.692 10.549 14.114 1.00 49.50 76 LEU A N 1
ATOM 528 C CA . LEU A 1 76 ? 10.820 11.491 14.249 1.00 49.50 76 LEU A CA 1
ATOM 529 C C . LEU A 1 76 ? 10.548 12.702 15.143 1.00 49.50 76 LEU A C 1
ATOM 531 O O . LEU A 1 76 ? 11.296 13.671 15.114 1.00 49.50 76 LEU A O 1
ATOM 535 N N . THR A 1 77 ? 9.566 12.612 16.042 1.00 42.31 77 THR A N 1
ATOM 536 C CA . THR A 1 7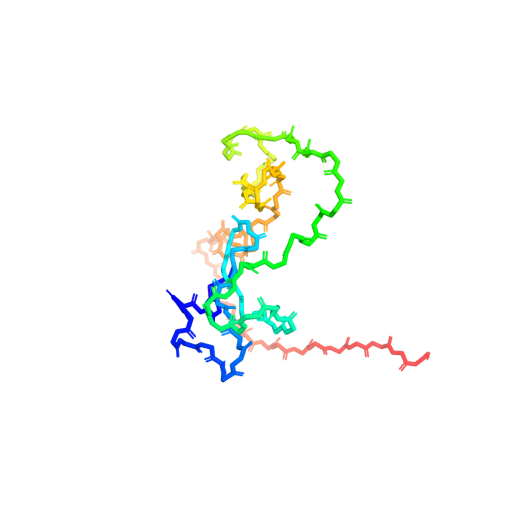7 ? 9.349 13.667 17.054 1.00 42.31 77 THR A CA 1
ATOM 537 C C . THR A 1 77 ? 9.460 13.187 18.499 1.00 42.31 77 THR A C 1
ATOM 539 O O . THR A 1 77 ? 8.995 13.866 19.407 1.00 42.31 77 THR A O 1
ATOM 542 N N . GLN A 1 78 ? 10.110 12.047 18.754 1.00 45.50 78 GLN A N 1
ATOM 543 C CA . GLN A 1 78 ? 10.506 11.674 20.123 1.00 45.50 78 GLN A CA 1
ATOM 544 C C . GLN A 1 78 ? 12.014 11.513 20.330 1.00 45.50 78 GLN A C 1
ATOM 546 O O . GLN A 1 78 ? 12.434 11.183 21.433 1.00 45.50 78 GLN A O 1
ATOM 551 N N . LEU A 1 79 ? 12.853 11.808 19.330 1.00 40.41 79 LEU A N 1
ATOM 552 C CA . LEU A 1 79 ? 14.308 11.764 19.496 1.00 40.41 79 LEU A CA 1
ATOM 553 C C . LEU A 1 79 ? 15.004 13.019 18.962 1.00 40.41 79 LEU A C 1
ATOM 555 O O . LEU A 1 79 ? 15.904 12.958 18.135 1.00 40.41 79 LEU A O 1
ATOM 559 N N . ALA A 1 80 ? 14.663 14.158 19.548 1.00 36.69 80 ALA A N 1
ATOM 560 C CA . ALA A 1 80 ? 15.733 14.980 20.094 1.00 36.69 80 ALA A CA 1
ATOM 561 C C . ALA A 1 80 ? 15.596 14.919 21.623 1.00 36.69 80 ALA A C 1
ATOM 563 O O . ALA A 1 80 ? 14.877 15.740 22.196 1.00 36.69 80 ALA A O 1
ATOM 564 N N . PRO A 1 81 ? 16.213 13.940 22.317 1.00 37.78 81 PRO A N 1
ATOM 565 C CA . PRO A 1 81 ? 16.383 14.073 23.747 1.00 37.78 81 PRO A CA 1
ATOM 566 C C . PRO A 1 81 ? 17.421 15.177 23.943 1.00 37.78 81 PRO A C 1
ATOM 568 O O . PRO A 1 81 ? 18.627 14.945 23.896 1.00 37.78 81 PRO A O 1
ATOM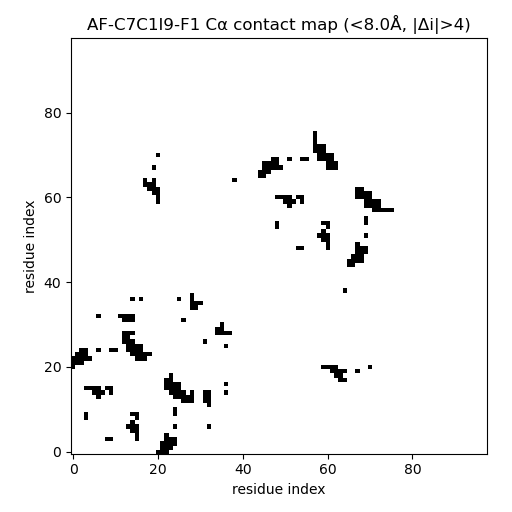 571 N N . ASN A 1 82 ? 16.949 16.403 24.147 1.00 42.59 82 ASN A N 1
ATOM 572 C CA . ASN A 1 82 ? 17.741 17.370 24.888 1.00 42.59 82 ASN A CA 1
ATOM 573 C C . ASN A 1 82 ? 18.034 16.709 26.249 1.00 42.59 82 ASN A C 1
ATOM 575 O O . ASN A 1 82 ? 17.088 16.242 26.888 1.00 42.59 82 ASN A O 1
ATOM 579 N N . PRO A 1 83 ? 19.293 16.621 26.716 1.00 44.41 83 PRO A N 1
ATOM 580 C CA . PRO A 1 83 ? 19.646 15.808 27.883 1.00 44.41 83 PRO A CA 1
ATOM 581 C C . PRO A 1 83 ? 19.123 16.363 29.217 1.00 44.41 83 PRO A C 1
ATOM 583 O O . PRO A 1 83 ? 19.516 15.883 30.277 1.00 44.41 83 PRO A O 1
ATOM 586 N N . ASN A 1 84 ? 18.247 17.368 29.203 1.00 47.72 84 ASN A N 1
ATOM 587 C CA . ASN A 1 84 ? 17.591 17.862 30.400 1.00 47.72 84 ASN A CA 1
ATOM 588 C C . ASN A 1 84 ? 16.337 18.666 30.029 1.00 47.72 84 ASN A C 1
ATOM 590 O O . ASN A 1 84 ? 16.446 19.748 29.456 1.00 47.72 84 ASN A O 1
ATOM 594 N N . GLY A 1 85 ? 15.148 18.151 30.334 1.00 42.03 85 GLY A N 1
ATOM 595 C CA . GLY A 1 85 ? 13.909 18.899 30.123 1.00 42.03 85 GLY A CA 1
ATOM 596 C C . GLY A 1 85 ? 12.674 18.018 30.189 1.00 42.03 85 GLY A C 1
ATOM 597 O O . GLY A 1 85 ? 12.218 17.493 29.182 1.00 42.03 85 GLY A O 1
ATOM 598 N N . THR A 1 86 ? 12.142 17.860 31.396 1.00 42.78 86 THR A N 1
ATOM 599 C CA . THR A 1 86 ? 10.811 17.317 31.689 1.00 42.78 86 THR A CA 1
ATOM 600 C C . THR A 1 86 ? 9.743 17.894 30.751 1.00 42.78 86 THR A C 1
ATOM 602 O O . THR A 1 86 ? 9.506 19.102 30.784 1.00 42.78 86 THR A O 1
ATOM 605 N N . VAL A 1 87 ? 9.054 17.056 29.972 1.00 47.12 87 VAL A N 1
ATOM 606 C CA . VAL A 1 87 ? 7.853 17.471 29.229 1.00 47.12 87 VAL A CA 1
ATOM 607 C C . VAL A 1 87 ? 6.633 16.832 29.879 1.00 47.12 87 VAL A C 1
ATOM 609 O O . VAL A 1 87 ? 6.448 15.618 29.858 1.00 47.12 87 VAL A O 1
ATOM 612 N N . ARG A 1 88 ? 5.822 17.690 30.495 1.00 36.47 88 ARG A N 1
ATOM 613 C CA . ARG A 1 88 ? 4.456 17.415 30.929 1.00 36.47 88 ARG A CA 1
ATOM 614 C C . ARG A 1 88 ? 3.575 17.372 29.678 1.00 36.47 88 ARG A C 1
ATOM 616 O O . ARG A 1 88 ? 3.536 18.343 28.928 1.00 36.47 88 ARG A O 1
ATOM 623 N N . SER A 1 89 ? 2.927 16.235 29.442 1.00 47.00 89 SER A N 1
ATOM 624 C CA . SER A 1 89 ? 1.940 16.060 28.377 1.00 47.00 89 SER A CA 1
ATOM 625 C C . SER A 1 89 ? 0.671 16.825 28.723 1.00 47.00 89 SER A C 1
ATOM 627 O O . SER A 1 89 ? -0.002 16.452 29.674 1.00 47.00 89 SER A O 1
ATOM 629 N N . ASP A 1 90 ? 0.332 17.839 27.936 1.00 41.59 90 ASP A N 1
ATOM 630 C CA . ASP A 1 90 ? -1.026 18.371 27.860 1.00 41.59 90 ASP A CA 1
ATOM 631 C C . ASP A 1 90 ? -1.389 18.399 26.363 1.00 41.59 90 ASP A C 1
ATOM 633 O O . ASP A 1 90 ? -0.881 19.202 25.580 1.00 41.59 90 ASP A O 1
ATOM 637 N N . SER A 1 91 ? -2.159 17.393 25.937 1.00 49.97 91 SER A N 1
ATOM 638 C CA . SER A 1 91 ? -2.687 17.255 24.580 1.00 49.97 91 SER A CA 1
ATOM 639 C C . SER A 1 91 ? -4.035 17.966 24.500 1.00 49.97 91 SER A C 1
ATOM 641 O O . SER A 1 91 ? -5.039 17.401 24.920 1.00 49.97 91 SER A O 1
ATOM 643 N N . GLU A 1 92 ? -4.071 19.165 23.926 1.00 41.19 92 GLU A N 1
ATOM 644 C CA . GLU A 1 92 ? -5.316 19.796 23.476 1.00 41.19 92 GLU A CA 1
ATOM 645 C C . GLU A 1 92 ? -5.231 20.021 21.964 1.00 41.19 92 GLU A C 1
ATOM 647 O O . GLU A 1 92 ? -4.447 20.824 21.459 1.00 41.19 92 GLU A O 1
ATOM 652 N N . PHE A 1 93 ? -6.005 19.217 21.237 1.00 43.16 93 PHE A N 1
ATOM 653 C CA . PHE A 1 93 ? -6.173 19.274 19.790 1.00 43.16 93 PHE A CA 1
ATOM 654 C C . PHE A 1 93 ? -7.426 20.113 19.515 1.00 43.16 93 PHE A C 1
ATOM 656 O O . PHE A 1 93 ? -8.503 19.576 19.280 1.00 43.16 93 PHE A O 1
ATOM 663 N N . GLU A 1 94 ? -7.308 21.434 19.598 1.00 35.84 94 GLU A N 1
ATOM 664 C CA . GLU A 1 94 ? -8.410 22.332 19.246 1.00 35.84 94 GLU A CA 1
ATOM 665 C C . GLU A 1 94 ? -8.359 22.625 17.739 1.00 35.84 94 GLU A C 1
ATOM 667 O O . GLU A 1 94 ? -7.453 23.293 17.238 1.00 35.84 94 GLU A O 1
ATOM 672 N N . ILE A 1 95 ? -9.331 22.080 17.004 1.00 45.06 95 ILE A N 1
ATOM 673 C CA . ILE A 1 95 ? -9.613 22.412 15.602 1.00 45.06 95 ILE A CA 1
ATOM 674 C C . ILE A 1 95 ? -10.544 23.635 15.598 1.00 45.06 95 ILE A C 1
ATOM 676 O O . ILE A 1 95 ? -11.671 23.501 16.076 1.00 45.06 95 ILE A O 1
ATOM 680 N N . PRO A 1 96 ? -10.172 24.794 15.023 1.00 35.56 96 PRO A N 1
ATOM 681 C CA . PRO A 1 96 ? -11.115 25.891 14.866 1.00 35.56 96 PRO A CA 1
ATOM 682 C C . PRO A 1 96 ? -11.791 25.850 13.487 1.00 35.56 96 PRO A C 1
ATOM 684 O O . PRO A 1 96 ? -11.126 25.920 12.454 1.00 35.56 96 PRO A O 1
ATOM 687 N N . VAL A 1 97 ? -13.124 25.777 13.487 1.00 33.47 97 VAL A N 1
ATOM 688 C CA . VAL A 1 97 ? -14.036 26.229 12.414 1.00 33.47 97 VAL A CA 1
ATOM 689 C C . VAL A 1 97 ? -15.296 26.752 13.129 1.00 33.47 97 VAL A C 1
ATOM 691 O O . VAL A 1 97 ? -15.706 26.099 14.094 1.00 33.47 97 VAL A O 1
ATOM 694 N N . PRO A 1 98 ? -15.953 27.855 12.711 1.00 48.59 98 PRO A N 1
ATOM 695 C CA . PRO A 1 98 ? -15.864 28.570 11.428 1.00 48.59 98 PRO A CA 1
ATOM 696 C C . PRO A 1 98 ? -15.218 29.959 11.468 1.00 48.59 98 PRO A C 1
ATOM 698 O O . PRO A 1 98 ? -15.340 30.661 12.495 1.00 48.59 98 PRO A O 1
#